Protein AF-X1TML0-F1 (afdb_monomer_lite)

Sequence (155 aa):
ETMAALRKLFKGMGLTDDDWVPLPDESGPAYTIKFFWQGKWVPISSSLQPTRAGNIRMCYRALSFVWEMELRGITGVVSQVISEMGLVPVGAETAYASEAALLGVDSSATVEQIKKAYRNKSFKYHPDKPTGDEDIFKAITAAYEKLLIAKGEKP

Structure (mmCIF, N/CA/C/O backbone):
data_AF-X1TML0-F1
#
_entry.id   AF-X1TML0-F1
#
loop_
_atom_site.group_PDB
_atom_site.id
_atom_site.type_symbol
_atom_site.label_atom_id
_atom_site.label_alt_id
_atom_site.label_comp_id
_atom_site.label_asym_id
_atom_site.label_entity_id
_atom_site.label_seq_id
_atom_site.pdbx_PDB_ins_code
_atom_site.Cartn_x
_atom_site.Cartn_y
_atom_site.Cartn_z
_atom_site.occupancy
_atom_site.B_iso_or_equiv
_atom_site.auth_seq_id
_atom_site.auth_comp_id
_atom_site.auth_asym_id
_atom_site.auth_atom_id
_atom_site.pdbx_PDB_model_num
ATOM 1 N N . GLU A 1 1 ? 10.513 8.449 -14.049 1.00 61.34 1 GLU A N 1
ATOM 2 C CA . GLU A 1 1 ? 9.937 7.420 -14.948 1.00 61.34 1 GLU A CA 1
ATOM 3 C C . GLU A 1 1 ? 9.325 6.233 -14.202 1.00 61.34 1 GLU A C 1
ATOM 5 O O . GLU A 1 1 ? 8.136 5.991 -14.361 1.00 61.34 1 GLU A O 1
ATOM 10 N N . THR A 1 2 ? 10.064 5.535 -13.331 1.00 79.38 2 THR A N 1
ATOM 11 C CA . THR A 1 2 ? 9.595 4.275 -12.713 1.00 79.38 2 THR A CA 1
ATOM 12 C C . THR A 1 2 ? 8.336 4.403 -11.840 1.00 79.38 2 THR A C 1
ATOM 14 O O . THR A 1 2 ? 7.454 3.559 -11.933 1.00 79.38 2 THR A O 1
ATOM 17 N N . MET A 1 3 ? 8.183 5.475 -11.051 1.00 85.38 3 MET A N 1
ATOM 18 C CA . MET A 1 3 ? 6.978 5.679 -10.218 1.00 85.38 3 MET A CA 1
ATOM 19 C C . MET A 1 3 ? 5.702 5.921 -11.038 1.00 85.38 3 MET A C 1
ATOM 21 O O . MET A 1 3 ? 4.617 5.506 -10.641 1.00 85.38 3 MET A O 1
ATOM 25 N N . ALA A 1 4 ? 5.821 6.579 -12.194 1.00 89.31 4 ALA A N 1
ATOM 26 C CA . ALA A 1 4 ? 4.690 6.772 -13.099 1.00 89.31 4 ALA A CA 1
ATOM 27 C C . ALA A 1 4 ? 4.284 5.445 -13.761 1.00 89.31 4 ALA A C 1
ATOM 29 O O . ALA A 1 4 ? 3.095 5.154 -13.874 1.00 89.31 4 ALA A O 1
ATOM 30 N N . ALA A 1 5 ? 5.268 4.618 -14.133 1.00 90.31 5 ALA A N 1
ATOM 31 C CA . ALA A 1 5 ? 5.026 3.269 -14.638 1.00 90.31 5 ALA A CA 1
ATOM 32 C C . ALA A 1 5 ? 4.348 2.380 -13.583 1.00 90.31 5 ALA A C 1
ATOM 34 O O . ALA A 1 5 ? 3.385 1.689 -13.899 1.00 90.31 5 ALA A O 1
ATOM 35 N N . LEU A 1 6 ? 4.780 2.471 -12.323 1.00 91.00 6 LEU A N 1
ATOM 36 C CA . LEU A 1 6 ? 4.179 1.753 -11.200 1.00 91.00 6 LEU A CA 1
ATOM 37 C C . LEU A 1 6 ? 2.711 2.149 -10.975 1.00 91.00 6 LEU A C 1
ATOM 39 O O . LEU A 1 6 ? 1.848 1.282 -10.891 1.00 91.00 6 LEU A O 1
ATOM 43 N N . ARG A 1 7 ? 2.399 3.453 -10.987 1.00 92.31 7 ARG A N 1
ATOM 44 C CA . ARG A 1 7 ? 1.004 3.933 -10.947 1.00 92.31 7 ARG A CA 1
ATOM 45 C C . ARG A 1 7 ? 0.169 3.389 -12.102 1.00 92.31 7 ARG A C 1
ATOM 47 O O . ARG A 1 7 ? -0.976 3.000 -11.898 1.00 92.31 7 ARG A O 1
ATOM 54 N N . LYS A 1 8 ? 0.718 3.379 -13.321 1.00 94.19 8 LYS A N 1
ATOM 55 C CA . LYS A 1 8 ? 0.017 2.850 -14.500 1.00 94.19 8 LYS A CA 1
ATOM 56 C C . LYS A 1 8 ? -0.253 1.348 -14.362 1.00 94.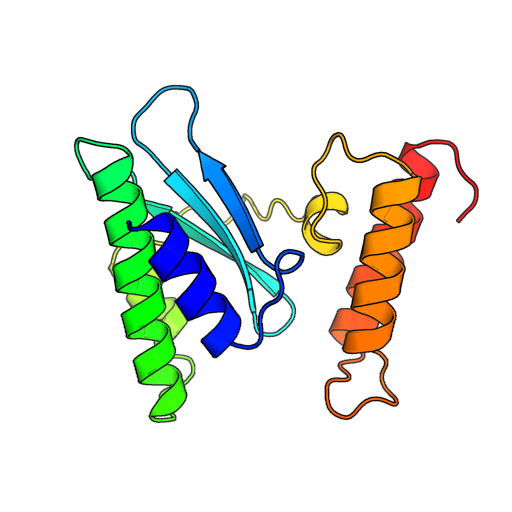19 8 LYS A C 1
ATOM 58 O O . LYS A 1 8 ? -1.353 0.915 -14.689 1.00 94.19 8 LYS A O 1
ATOM 63 N N . LEU A 1 9 ? 0.718 0.589 -13.854 1.00 93.00 9 LEU A N 1
ATOM 64 C CA . LEU A 1 9 ? 0.574 -0.838 -13.571 1.00 93.00 9 LEU A CA 1
ATOM 65 C C . LEU A 1 9 ? -0.539 -1.086 -12.548 1.00 93.00 9 LEU A C 1
ATOM 67 O O . LEU A 1 9 ? -1.462 -1.837 -12.837 1.00 93.00 9 LEU A O 1
ATOM 71 N N . PHE A 1 10 ? -0.514 -0.387 -11.413 1.00 93.56 10 PHE A N 1
ATOM 72 C CA . PHE A 1 10 ? -1.533 -0.530 -10.372 1.00 93.56 10 PHE A CA 1
ATOM 73 C C . PHE A 1 10 ? -2.939 -0.165 -10.845 1.00 93.56 10 PHE A C 1
ATOM 75 O O . PHE A 1 10 ? -3.881 -0.902 -10.562 1.00 93.56 10 PHE A O 1
ATOM 82 N N . LYS A 1 11 ? -3.089 0.880 -11.665 1.00 93.31 11 LYS A N 1
ATOM 83 C CA . LYS A 1 11 ? -4.372 1.158 -12.329 1.00 93.31 11 LYS A CA 1
ATOM 84 C C . LYS A 1 11 ? -4.829 -0.003 -13.216 1.00 93.31 11 LYS A C 1
ATOM 86 O O . LYS A 1 11 ? -6.006 -0.340 -13.203 1.00 93.31 11 LYS A O 1
ATOM 91 N N . GLY A 1 12 ? -3.909 -0.627 -13.956 1.00 90.62 12 GLY A N 1
ATOM 92 C CA . GLY A 1 12 ? -4.187 -1.827 -14.754 1.00 90.62 12 GLY A CA 1
ATOM 93 C C . GLY A 1 12 ? -4.605 -3.039 -13.914 1.00 90.62 12 GLY A C 1
ATOM 94 O O . GLY A 1 12 ? -5.389 -3.853 -14.385 1.00 90.62 12 GLY A O 1
ATOM 95 N N . MET A 1 13 ? -4.141 -3.112 -12.666 1.00 89.50 13 MET A N 1
ATOM 96 C CA . MET A 1 13 ? -4.528 -4.119 -11.670 1.00 89.50 13 MET A CA 1
ATOM 97 C C . MET A 1 13 ? -5.846 -3.785 -10.941 1.00 89.50 13 MET A C 1
ATOM 99 O O . MET A 1 13 ? -6.246 -4.515 -10.039 1.00 89.50 13 MET A O 1
ATOM 103 N N . GLY A 1 14 ? -6.517 -2.675 -11.274 1.00 89.50 14 GLY A N 1
ATOM 104 C CA . GLY A 1 14 ? -7.737 -2.231 -10.583 1.00 89.50 14 GLY A CA 1
ATOM 105 C C . GLY A 1 14 ? -7.494 -1.585 -9.210 1.00 89.50 14 GLY A C 1
ATOM 106 O O . GLY A 1 14 ? -8.423 -1.458 -8.404 1.00 89.50 14 GLY A O 1
ATOM 107 N N . LEU A 1 15 ? -6.256 -1.174 -8.929 1.00 89.44 15 LEU A N 1
ATOM 108 C CA . LEU A 1 15 ? -5.886 -0.473 -7.704 1.00 89.44 15 LEU A CA 1
ATOM 109 C C . LEU A 1 15 ? -6.007 1.043 -7.882 1.00 89.44 15 LEU A C 1
ATOM 111 O O . LEU A 1 15 ? -5.665 1.610 -8.925 1.00 89.44 15 LEU A O 1
ATOM 115 N N . THR A 1 16 ? -6.496 1.698 -6.836 1.00 88.75 16 THR A N 1
ATOM 116 C CA . THR A 1 16 ? -6.568 3.158 -6.719 1.00 88.75 16 THR A CA 1
ATOM 117 C C . THR A 1 16 ? -5.357 3.704 -5.962 1.00 88.75 16 THR A C 1
ATOM 119 O O . THR A 1 16 ? -4.551 2.938 -5.439 1.00 88.75 16 THR A O 1
ATOM 122 N N . ASP A 1 17 ? -5.213 5.030 -5.879 1.00 82.81 17 ASP A N 1
ATOM 123 C CA . ASP A 1 17 ? -4.118 5.648 -5.115 1.00 82.81 17 ASP A CA 1
ATOM 124 C C . ASP A 1 17 ? -4.190 5.348 -3.600 1.00 82.81 17 ASP A C 1
ATOM 126 O O . ASP A 1 17 ? -3.172 5.452 -2.927 1.00 82.81 17 ASP A O 1
ATOM 130 N N . ASP A 1 18 ? -5.347 4.904 -3.086 1.00 81.94 18 ASP A N 1
ATOM 131 C CA . ASP A 1 18 ? -5.541 4.473 -1.688 1.00 81.94 18 ASP A CA 1
ATOM 132 C C . ASP A 1 18 ? -5.211 2.972 -1.472 1.00 81.94 18 ASP A C 1
ATOM 134 O O . ASP A 1 18 ? -5.194 2.471 -0.344 1.00 81.94 18 ASP A O 1
ATOM 138 N N . ASP A 1 19 ? -4.974 2.222 -2.554 1.00 85.19 19 ASP A N 1
ATOM 139 C CA . ASP A 1 19 ? -4.728 0.774 -2.528 1.00 85.19 19 ASP A CA 1
ATOM 140 C C . ASP A 1 19 ? -3.226 0.427 -2.584 1.00 85.19 19 ASP A C 1
ATOM 142 O O . ASP A 1 19 ? -2.869 -0.743 -2.719 1.00 85.19 19 ASP A O 1
ATOM 146 N N . TRP A 1 20 ? -2.320 1.408 -2.492 1.00 89.19 20 TRP A N 1
ATOM 147 C CA . TRP A 1 20 ? -0.878 1.162 -2.411 1.00 89.19 20 TRP A CA 1
ATOM 148 C C . TRP A 1 20 ? -0.116 2.306 -1.732 1.00 89.19 20 TRP A C 1
ATOM 150 O O . TRP A 1 20 ? -0.503 3.467 -1.808 1.00 89.19 20 TRP A O 1
ATOM 160 N N . VAL A 1 21 ? 0.998 1.979 -1.076 1.00 85.44 21 VAL A N 1
ATOM 161 C CA . VAL A 1 21 ? 1.820 2.924 -0.315 1.00 85.44 21 VAL A CA 1
ATOM 162 C C . VAL A 1 21 ? 3.307 2.678 -0.603 1.00 85.44 21 VAL A C 1
ATOM 164 O O . VAL A 1 21 ? 3.798 1.563 -0.384 1.00 85.44 21 VAL A O 1
ATOM 167 N N . PRO A 1 22 ? 4.054 3.690 -1.083 1.00 86.56 22 PRO A N 1
ATOM 168 C CA . PRO A 1 22 ? 5.508 3.631 -1.153 1.00 86.56 22 PRO A CA 1
ATOM 169 C C . PRO A 1 22 ? 6.136 3.813 0.235 1.00 86.56 22 PRO A C 1
ATOM 171 O O . PRO A 1 22 ? 5.820 4.764 0.942 1.00 86.56 22 PRO A O 1
ATOM 174 N N . LEU A 1 23 ? 7.075 2.940 0.592 1.00 85.00 23 LEU A N 1
ATOM 175 C CA . LEU A 1 23 ? 7.795 2.928 1.866 1.00 85.00 23 LEU A CA 1
ATOM 176 C C . LEU A 1 23 ? 9.315 2.905 1.595 1.00 85.00 23 LEU A C 1
ATOM 178 O O . LEU A 1 23 ? 9.921 1.827 1.554 1.00 85.00 23 LEU A O 1
ATOM 182 N N . PRO A 1 24 ? 9.939 4.066 1.315 1.00 85.00 24 PRO A N 1
ATOM 183 C CA . PRO A 1 24 ? 11.389 4.155 1.162 1.00 85.00 24 PRO A CA 1
ATOM 184 C C . PRO A 1 24 ? 12.101 3.880 2.489 1.00 85.00 24 PRO A C 1
ATOM 186 O O . PRO A 1 24 ? 11.660 4.353 3.531 1.00 85.00 24 PRO A O 1
ATOM 189 N N . ASP A 1 25 ? 13.236 3.182 2.438 1.00 82.19 25 ASP A N 1
ATOM 190 C CA . ASP A 1 25 ? 14.154 3.120 3.577 1.00 82.19 25 ASP A CA 1
ATOM 191 C C . ASP A 1 25 ? 14.897 4.461 3.711 1.00 82.19 25 ASP A C 1
ATOM 193 O O . ASP A 1 25 ? 15.433 4.995 2.728 1.00 82.19 25 ASP A O 1
ATOM 197 N N . GLU A 1 26 ? 14.906 5.021 4.920 1.00 83.38 26 GLU A N 1
ATOM 198 C CA . GLU A 1 26 ? 15.593 6.275 5.239 1.00 83.38 26 GLU A CA 1
ATOM 199 C C . GLU A 1 26 ? 17.115 6.102 5.318 1.00 83.38 26 GLU A C 1
ATOM 201 O O . GLU A 1 26 ? 17.856 7.024 4.981 1.00 83.38 26 GLU A O 1
ATOM 206 N N . SER A 1 27 ? 17.586 4.910 5.691 1.00 82.50 27 SER A N 1
ATOM 207 C CA . SER A 1 27 ? 19.000 4.608 5.935 1.00 82.50 27 SER A CA 1
ATOM 208 C C . SER A 1 27 ? 19.755 4.173 4.678 1.00 82.50 27 SER A C 1
ATOM 210 O O . SER A 1 27 ? 20.974 4.007 4.714 1.00 82.50 27 SER A O 1
ATOM 212 N N . GLY A 1 28 ? 19.064 3.964 3.553 1.00 84.56 28 GLY A N 1
ATOM 213 C CA . GLY A 1 28 ? 19.706 3.392 2.376 1.00 84.56 28 GLY A CA 1
ATOM 214 C C . GLY A 1 28 ? 18.887 3.392 1.086 1.00 84.56 28 GLY A C 1
ATOM 215 O O . GLY A 1 28 ? 17.849 4.052 0.960 1.00 84.56 28 GLY A O 1
ATOM 216 N N . PRO A 1 29 ? 19.374 2.661 0.065 1.00 87.88 29 PRO A N 1
ATOM 217 C CA . PRO A 1 29 ? 18.710 2.576 -1.228 1.00 87.88 29 PRO A CA 1
ATOM 218 C C . PRO A 1 29 ? 17.517 1.615 -1.217 1.00 87.88 29 PRO A C 1
ATOM 220 O O . PRO A 1 29 ? 16.829 1.528 -2.235 1.00 87.88 29 PRO A O 1
ATOM 223 N N . ALA A 1 30 ? 17.283 0.873 -0.132 1.00 85.56 30 ALA A N 1
ATOM 224 C CA . ALA A 1 30 ? 16.197 -0.089 -0.056 1.00 85.56 30 ALA A CA 1
ATOM 225 C C . ALA A 1 30 ? 14.832 0.588 -0.236 1.00 85.56 30 ALA A C 1
ATOM 227 O O . ALA A 1 30 ? 14.623 1.767 0.074 1.00 85.56 30 ALA A O 1
ATOM 228 N N . TYR A 1 31 ? 13.903 -0.158 -0.820 1.00 86.31 31 TYR A N 1
ATOM 229 C CA . TYR A 1 31 ? 12.589 0.362 -1.144 1.00 86.31 31 TYR A CA 1
ATOM 230 C C . TYR A 1 31 ? 11.540 -0.725 -1.006 1.00 86.31 31 TYR A C 1
ATOM 232 O O . TYR A 1 31 ? 11.700 -1.816 -1.552 1.00 86.31 31 TYR A O 1
ATOM 240 N N . THR A 1 32 ? 10.460 -0.399 -0.306 1.00 85.31 32 THR A N 1
ATOM 241 C CA . THR A 1 32 ? 9.297 -1.265 -0.146 1.00 85.31 32 THR A CA 1
ATOM 242 C C . THR A 1 32 ? 8.072 -0.586 -0.736 1.00 85.31 32 THR A C 1
ATOM 244 O O . THR A 1 32 ? 7.920 0.631 -0.679 1.00 85.31 32 THR A O 1
ATOM 247 N N . ILE A 1 33 ? 7.183 -1.376 -1.318 1.00 87.81 33 ILE A N 1
ATOM 248 C CA . ILE A 1 33 ? 5.870 -0.945 -1.780 1.00 87.81 33 ILE A CA 1
ATOM 249 C C . ILE A 1 33 ? 4.869 -1.891 -1.148 1.00 87.81 33 ILE A C 1
ATOM 251 O O . ILE A 1 33 ? 4.982 -3.101 -1.310 1.00 87.81 33 ILE A O 1
ATOM 255 N N . LYS A 1 34 ? 3.893 -1.354 -0.426 1.00 84.56 34 LYS A N 1
ATOM 256 C CA . LYS A 1 34 ? 2.731 -2.131 -0.001 1.00 84.56 34 LYS A CA 1
ATOM 257 C C . LYS A 1 34 ? 1.603 -1.881 -0.980 1.00 84.56 34 LYS A C 1
ATOM 259 O O . LYS A 1 34 ? 1.393 -0.741 -1.373 1.00 84.56 34 LYS A O 1
ATOM 264 N N . PHE A 1 35 ? 0.878 -2.916 -1.364 1.00 86.38 35 PHE A N 1
ATOM 265 C CA . PHE A 1 35 ? -0.304 -2.793 -2.211 1.00 86.38 35 PHE A CA 1
ATOM 266 C C . PHE A 1 35 ? -1.378 -3.773 -1.751 1.00 86.38 35 PHE A C 1
ATOM 268 O O . PHE A 1 35 ? -1.071 -4.820 -1.180 1.00 86.38 35 PHE A O 1
ATOM 275 N N . PHE A 1 36 ? -2.639 -3.407 -1.936 1.00 79.56 36 PHE A N 1
ATOM 276 C CA . PHE A 1 36 ? -3.773 -4.225 -1.546 1.00 79.56 36 PHE A CA 1
ATOM 277 C C . PHE A 1 36 ? -4.122 -5.186 -2.676 1.00 79.56 36 PHE A C 1
ATOM 279 O O . PHE A 1 36 ? -4.452 -4.759 -3.778 1.00 79.56 36 PHE A O 1
ATOM 286 N N . TRP A 1 37 ? -4.042 -6.486 -2.421 1.00 78.25 37 TRP A N 1
ATOM 287 C CA . TRP A 1 37 ? -4.276 -7.511 -3.429 1.00 78.25 37 TRP A CA 1
ATOM 288 C C . TRP A 1 37 ? -4.886 -8.754 -2.787 1.00 78.25 37 TRP A C 1
ATOM 290 O O . TRP A 1 37 ? -4.454 -9.170 -1.713 1.00 78.25 37 TRP A O 1
ATOM 300 N N . GLN A 1 38 ? -5.925 -9.313 -3.418 1.00 73.31 38 GLN A N 1
ATOM 301 C CA . GLN A 1 38 ? -6.662 -10.487 -2.919 1.00 73.31 38 GLN A CA 1
ATOM 302 C C . GLN A 1 38 ? -7.053 -10.360 -1.432 1.00 73.31 38 GLN A C 1
ATOM 304 O O . GLN A 1 38 ? -6.853 -11.262 -0.621 1.00 73.31 38 GLN A O 1
ATOM 309 N N . GLY A 1 39 ? -7.538 -9.176 -1.058 1.00 68.69 39 GLY A N 1
ATOM 310 C CA . GLY A 1 39 ? -8.005 -8.888 0.294 1.00 68.69 39 GLY A CA 1
ATOM 311 C C . GLY A 1 39 ? -6.944 -8.664 1.359 1.00 68.69 39 GLY A C 1
ATOM 312 O O . GLY A 1 39 ? -7.282 -8.477 2.527 1.00 68.69 39 GLY A O 1
ATOM 313 N N . LYS A 1 40 ? -5.662 -8.647 0.988 1.00 74.12 40 LYS A N 1
ATOM 314 C CA . LYS A 1 40 ? -4.554 -8.494 1.933 1.00 74.12 40 LYS A CA 1
ATOM 315 C C . LYS A 1 40 ? -3.583 -7.421 1.468 1.00 74.12 40 LYS A C 1
ATOM 317 O O . LYS A 1 40 ? -3.423 -7.159 0.280 1.00 74.12 40 LYS A O 1
ATOM 322 N N . TRP A 1 41 ? -2.902 -6.802 2.426 1.00 75.75 41 TRP A N 1
ATOM 323 C CA . TRP A 1 41 ? -1.775 -5.927 2.128 1.00 75.75 41 TRP A CA 1
ATOM 324 C C . TRP A 1 41 ? -0.525 -6.755 1.888 1.00 75.75 41 TRP A C 1
ATOM 326 O O . TRP A 1 41 ? -0.031 -7.422 2.795 1.00 75.75 41 TRP A O 1
ATOM 336 N N . VAL A 1 42 ? -0.017 -6.685 0.665 1.00 78.62 42 VAL A N 1
ATOM 337 C CA . VAL A 1 42 ? 1.157 -7.424 0.220 1.00 78.62 42 VAL A CA 1
ATOM 338 C C . VAL A 1 42 ? 2.332 -6.452 0.115 1.00 78.62 42 VAL A C 1
ATOM 340 O O . VAL A 1 42 ? 2.240 -5.454 -0.607 1.00 78.62 42 VAL A O 1
ATOM 343 N N . PRO A 1 43 ? 3.433 -6.683 0.849 1.00 81.69 43 PRO A N 1
ATOM 344 C CA . PRO A 1 43 ? 4.668 -5.949 0.640 1.00 81.69 43 PRO A CA 1
ATOM 345 C C . PRO A 1 43 ? 5.452 -6.541 -0.538 1.00 81.69 43 PRO A C 1
ATOM 347 O O . PRO A 1 43 ? 5.542 -7.756 -0.695 1.00 81.69 43 PRO A O 1
ATOM 350 N N . ILE A 1 44 ? 6.082 -5.672 -1.324 1.00 82.69 44 ILE A N 1
ATOM 351 C CA . ILE A 1 44 ? 7.162 -6.026 -2.240 1.00 82.69 44 ILE A CA 1
ATOM 352 C C . ILE A 1 44 ? 8.357 -5.110 -1.992 1.00 82.69 44 ILE A C 1
ATOM 354 O O . ILE A 1 44 ? 8.233 -3.883 -2.003 1.00 82.69 44 ILE A O 1
ATOM 358 N N . SER A 1 45 ? 9.521 -5.702 -1.767 1.00 85.06 45 SER A N 1
ATOM 359 C CA . SER A 1 45 ? 10.720 -5.006 -1.314 1.00 85.06 45 SER A CA 1
ATOM 360 C C . SER A 1 45 ? 11.914 -5.350 -2.192 1.00 85.06 45 SER A C 1
ATOM 362 O O . SER A 1 45 ? 12.058 -6.473 -2.653 1.00 85.06 45 SER A O 1
ATOM 364 N N . SER A 1 46 ? 12.805 -4.385 -2.398 1.00 84.06 46 SER A N 1
ATOM 365 C CA . SER A 1 46 ? 14.113 -4.615 -3.011 1.00 84.06 46 SER A CA 1
ATOM 366 C C . SER A 1 46 ? 15.168 -3.806 -2.269 1.00 84.06 46 SER A C 1
ATOM 368 O O . SER A 1 46 ? 14.988 -2.610 -2.029 1.00 84.06 46 SER A O 1
ATOM 370 N N . SER A 1 47 ? 16.284 -4.450 -1.934 1.00 84.75 47 SER A N 1
ATOM 371 C CA . SER A 1 47 ? 17.437 -3.832 -1.258 1.00 84.75 47 SER A CA 1
ATOM 372 C C . SER A 1 47 ? 18.770 -4.084 -1.967 1.00 84.75 47 SER A C 1
ATOM 374 O O . SER A 1 47 ? 19.739 -3.381 -1.702 1.00 84.75 47 SER A O 1
ATOM 376 N N . LEU A 1 48 ? 18.821 -5.048 -2.893 1.00 79.69 48 LEU A N 1
ATOM 377 C CA . LEU A 1 48 ? 20.063 -5.519 -3.514 1.00 79.69 48 LEU A CA 1
ATOM 378 C C . LEU A 1 48 ? 20.630 -4.572 -4.579 1.00 79.69 48 LEU A C 1
ATOM 380 O O . LEU A 1 48 ? 21.768 -4.745 -5.010 1.00 79.69 48 LEU A O 1
ATOM 384 N N . GLN A 1 49 ? 19.854 -3.593 -5.051 1.00 81.50 49 GLN A N 1
ATOM 385 C CA . GLN A 1 49 ? 20.342 -2.655 -6.058 1.00 81.50 49 GLN A CA 1
ATOM 386 C C . GLN A 1 49 ? 21.129 -1.507 -5.408 1.00 81.50 49 GLN A C 1
ATOM 388 O O . GLN A 1 49 ? 20.689 -0.982 -4.382 1.00 81.50 49 GLN A O 1
ATOM 393 N N . PRO A 1 50 ? 22.218 -1.021 -6.041 1.00 80.88 50 PRO A N 1
ATOM 394 C CA . PRO A 1 50 ? 23.038 0.062 -5.489 1.00 80.88 50 PRO A CA 1
ATOM 395 C C . PRO A 1 50 ? 22.298 1.392 -5.302 1.00 80.88 50 PRO A C 1
ATOM 397 O O . PRO A 1 50 ? 22.727 2.245 -4.533 1.00 80.88 50 PRO A O 1
ATOM 400 N N . THR A 1 51 ? 21.201 1.606 -6.035 1.00 87.19 51 THR A N 1
ATOM 401 C CA . THR A 1 51 ? 20.451 2.866 -6.017 1.00 87.19 51 THR A CA 1
ATOM 402 C C . THR A 1 51 ? 18.985 2.632 -5.689 1.00 87.19 5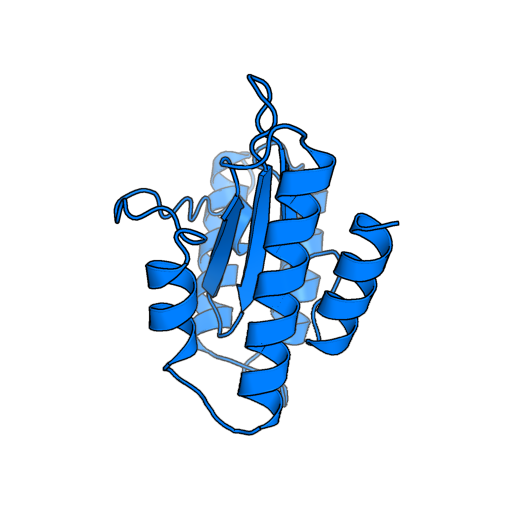1 THR A C 1
ATOM 404 O O . THR A 1 51 ? 18.394 1.626 -6.089 1.00 87.19 51 THR A O 1
ATOM 407 N N . ARG A 1 52 ? 18.355 3.625 -5.046 1.00 86.69 52 ARG A N 1
ATOM 408 C CA . ARG A 1 52 ? 16.910 3.614 -4.776 1.00 86.69 52 ARG A CA 1
ATOM 409 C C . ARG A 1 52 ? 16.087 3.463 -6.050 1.00 86.69 52 ARG A C 1
ATOM 411 O O . ARG A 1 52 ? 15.156 2.670 -6.099 1.00 86.69 52 ARG A O 1
ATOM 418 N N . ALA A 1 53 ? 16.468 4.167 -7.115 1.00 86.19 53 ALA A N 1
ATOM 419 C CA . ALA A 1 53 ? 15.823 4.028 -8.418 1.00 86.19 53 ALA A CA 1
ATOM 420 C C . ALA A 1 53 ? 15.947 2.602 -8.989 1.00 86.19 53 ALA A C 1
ATOM 422 O O . ALA A 1 53 ? 15.005 2.114 -9.616 1.00 86.19 53 ALA A O 1
ATOM 423 N N . GLY A 1 54 ? 17.080 1.931 -8.755 1.00 82.62 54 GLY A N 1
ATOM 424 C CA . GLY A 1 54 ? 17.279 0.520 -9.082 1.00 82.62 54 GLY A CA 1
ATOM 425 C C . GLY A 1 54 ? 16.331 -0.388 -8.302 1.00 82.62 54 GLY A C 1
ATOM 426 O O . GLY A 1 54 ? 15.640 -1.203 -8.909 1.00 82.62 54 GLY A O 1
ATOM 427 N N . ASN A 1 55 ? 16.221 -0.195 -6.986 1.00 86.12 55 ASN A N 1
ATOM 428 C CA . ASN A 1 55 ? 15.315 -0.982 -6.145 1.00 86.12 55 ASN A CA 1
ATOM 429 C C . ASN A 1 55 ? 13.838 -0.769 -6.528 1.00 86.12 55 ASN A C 1
ATOM 431 O O . ASN A 1 55 ? 13.116 -1.745 -6.715 1.00 86.12 55 ASN A O 1
ATOM 435 N N . ILE A 1 56 ? 13.408 0.471 -6.799 1.00 89.38 56 ILE A N 1
ATOM 436 C CA . ILE A 1 56 ? 12.054 0.756 -7.321 1.00 89.38 56 ILE A CA 1
ATOM 437 C C . ILE A 1 56 ? 11.815 0.027 -8.655 1.00 89.38 56 ILE A C 1
ATOM 439 O O . ILE A 1 56 ? 10.732 -0.509 -8.897 1.00 89.38 56 ILE A O 1
ATOM 443 N N . ARG A 1 57 ? 12.821 -0.011 -9.541 1.00 87.94 57 ARG A N 1
ATOM 444 C CA . ARG A 1 57 ? 12.728 -0.704 -10.837 1.00 87.94 57 ARG A CA 1
ATOM 445 C C . ARG A 1 57 ? 12.585 -2.214 -10.667 1.00 87.94 57 ARG A C 1
ATOM 447 O O . ARG A 1 57 ? 11.861 -2.822 -11.451 1.00 87.94 57 ARG A O 1
ATOM 454 N N . MET A 1 58 ? 13.230 -2.800 -9.662 1.00 87.06 58 MET A N 1
ATOM 455 C CA . MET A 1 58 ? 13.073 -4.219 -9.347 1.00 87.06 58 MET A CA 1
ATOM 456 C C . MET A 1 58 ? 11.673 -4.540 -8.831 1.00 87.06 58 MET A C 1
ATOM 458 O O . MET A 1 58 ? 11.048 -5.448 -9.374 1.00 87.06 58 MET A O 1
ATOM 462 N N . CYS A 1 59 ? 11.127 -3.738 -7.909 1.00 87.38 59 CYS A N 1
ATOM 463 C CA . CYS A 1 59 ? 9.735 -3.892 -7.475 1.00 87.38 59 CYS A CA 1
ATOM 464 C C . CYS A 1 59 ? 8.758 -3.792 -8.663 1.00 87.38 59 CYS A C 1
ATOM 466 O O . CYS A 1 59 ? 7.879 -4.633 -8.819 1.00 87.38 59 CYS A O 1
ATOM 468 N N . TYR A 1 60 ? 8.942 -2.805 -9.550 1.00 89.81 60 TYR A N 1
ATOM 469 C CA . TYR A 1 60 ? 8.111 -2.654 -10.751 1.00 89.81 60 TYR A CA 1
ATOM 470 C C . TYR A 1 60 ? 8.182 -3.872 -11.684 1.00 89.81 60 TYR A C 1
ATOM 472 O O . TYR A 1 60 ? 7.146 -4.353 -12.141 1.00 89.81 60 TYR A O 1
ATOM 480 N N . ARG A 1 61 ? 9.391 -4.365 -11.989 1.00 87.50 61 ARG A N 1
ATOM 481 C CA . ARG A 1 61 ? 9.586 -5.509 -12.898 1.00 87.50 61 ARG A CA 1
ATOM 482 C C . ARG A 1 61 ? 8.915 -6.763 -12.364 1.00 87.50 61 ARG A C 1
ATOM 484 O O . ARG A 1 61 ? 8.238 -7.455 -13.113 1.00 87.50 61 ARG A O 1
ATOM 491 N N . ALA A 1 62 ? 9.073 -7.007 -11.073 1.00 84.75 62 ALA A N 1
ATOM 492 C CA . ALA A 1 62 ? 8.461 -8.135 -10.406 1.00 84.75 62 ALA A CA 1
ATOM 493 C C . ALA A 1 62 ? 6.936 -8.061 -10.402 1.00 84.75 62 ALA A C 1
ATOM 495 O O . ALA A 1 62 ? 6.290 -9.006 -10.833 1.00 84.75 62 ALA A O 1
ATOM 496 N N . LEU A 1 63 ? 6.361 -6.918 -10.011 1.00 86.38 63 LEU A N 1
ATOM 497 C CA . LEU A 1 63 ? 4.911 -6.716 -10.079 1.00 86.38 63 LEU A CA 1
ATOM 498 C C . LEU A 1 63 ? 4.379 -6.874 -11.505 1.00 86.38 63 LEU A C 1
ATOM 500 O O . LEU A 1 63 ? 3.323 -7.464 -11.699 1.00 86.38 63 LEU A O 1
ATOM 504 N N . SER A 1 64 ? 5.110 -6.372 -12.505 1.00 87.50 64 SER A N 1
ATOM 505 C CA . SER A 1 64 ? 4.710 -6.492 -13.912 1.00 87.50 64 SER A CA 1
ATOM 506 C C . SER A 1 64 ? 4.673 -7.952 -14.355 1.00 87.50 64 SER A C 1
ATOM 508 O O . SER A 1 64 ? 3.700 -8.376 -14.968 1.00 87.50 64 SER A O 1
ATOM 510 N N . PHE A 1 65 ? 5.709 -8.720 -14.008 1.00 84.69 65 PHE A N 1
ATOM 511 C CA . PHE A 1 65 ? 5.797 -10.147 -14.311 1.00 84.69 65 PHE A CA 1
ATOM 512 C C . PHE A 1 65 ? 4.671 -10.938 -13.637 1.00 84.69 65 PHE A C 1
ATOM 514 O O . PHE A 1 65 ? 3.978 -11.721 -14.277 1.00 84.69 65 PHE A O 1
ATOM 521 N N . VAL A 1 66 ? 4.445 -10.674 -12.352 1.00 79.31 66 VAL A N 1
ATOM 522 C CA . VAL A 1 66 ? 3.378 -11.287 -11.557 1.00 79.31 66 VAL A CA 1
ATOM 523 C C . VAL A 1 66 ? 2.006 -11.009 -12.156 1.00 79.31 66 VAL A C 1
ATOM 525 O O . VAL A 1 66 ? 1.208 -11.924 -12.339 1.00 79.31 66 VAL A O 1
ATOM 528 N N . TRP A 1 67 ? 1.742 -9.749 -12.497 1.00 84.88 67 TRP A N 1
ATOM 529 C CA . TRP A 1 67 ? 0.475 -9.356 -13.093 1.00 84.88 67 TRP A CA 1
ATOM 530 C C . TRP A 1 67 ? 0.264 -9.999 -14.466 1.00 84.88 67 TRP A C 1
ATOM 532 O O . TRP A 1 67 ? -0.832 -10.457 -14.777 1.00 84.88 67 TRP A O 1
ATOM 542 N N . GLU A 1 68 ? 1.318 -10.099 -15.274 1.00 85.81 68 GLU A N 1
ATOM 543 C CA . GLU A 1 68 ? 1.264 -10.791 -16.560 1.00 85.81 68 GLU A CA 1
ATOM 544 C C . GLU A 1 68 ? 0.936 -12.285 -16.407 1.00 85.81 68 GLU A C 1
ATOM 546 O O . GLU A 1 68 ? 0.180 -12.828 -17.214 1.00 85.81 68 GLU A O 1
ATOM 551 N N . MET A 1 69 ? 1.460 -12.953 -15.375 1.00 81.12 69 MET A N 1
ATOM 552 C CA . MET A 1 69 ? 1.118 -14.348 -15.074 1.00 81.12 69 MET A CA 1
ATOM 553 C C . MET A 1 69 ? -0.341 -14.513 -14.637 1.00 81.12 69 MET A C 1
ATOM 555 O O . MET A 1 69 ? -1.018 -15.419 -15.125 1.00 81.12 69 MET A O 1
ATOM 559 N N . GLU A 1 70 ? -0.839 -13.620 -13.780 1.00 80.88 70 GLU A N 1
ATOM 560 C CA . GLU A 1 70 ? -2.238 -13.615 -13.334 1.00 80.88 70 GLU A CA 1
ATOM 561 C C . GLU A 1 70 ? -3.192 -13.459 -14.532 1.00 80.88 70 GLU A C 1
ATOM 563 O O . GLU A 1 70 ? -4.142 -14.226 -14.679 1.00 80.88 70 GLU A O 1
ATOM 568 N N . LEU A 1 71 ? -2.886 -12.540 -15.458 1.00 82.50 71 LEU A N 1
ATOM 569 C CA . LEU A 1 71 ? -3.654 -12.349 -16.697 1.00 82.50 71 LEU A CA 1
ATOM 570 C C . LEU A 1 71 ? -3.663 -13.589 -17.607 1.00 82.50 71 LEU A C 1
ATOM 572 O O . LEU A 1 71 ? -4.581 -13.757 -18.408 1.00 82.50 71 LEU A O 1
ATOM 576 N N . ARG A 1 72 ? -2.659 -14.465 -17.489 1.00 85.12 72 ARG A N 1
ATOM 577 C CA . ARG A 1 72 ? -2.574 -15.752 -18.202 1.00 85.12 72 ARG A CA 1
ATOM 578 C C . ARG A 1 72 ? -3.268 -16.897 -17.450 1.00 85.12 72 ARG A C 1
ATOM 580 O O . ARG A 1 72 ? -3.203 -18.036 -17.905 1.00 85.12 72 ARG A O 1
ATOM 587 N N . GLY A 1 73 ? -3.911 -16.615 -16.315 1.00 78.50 73 GLY A N 1
ATOM 588 C CA . GLY A 1 73 ? -4.594 -17.602 -15.478 1.00 78.50 73 GLY A CA 1
ATOM 589 C C . GLY A 1 73 ? -3.660 -18.440 -14.600 1.00 78.50 73 GLY A C 1
ATOM 590 O O . GLY A 1 73 ? -4.096 -19.447 -14.047 1.00 78.50 73 GLY A O 1
ATOM 591 N N . ILE A 1 74 ? -2.385 -18.054 -14.464 1.00 73.69 74 ILE A N 1
ATOM 592 C CA . ILE A 1 74 ? -1.413 -18.754 -13.615 1.00 73.69 74 ILE A CA 1
ATOM 593 C C . ILE A 1 74 ? -1.454 -18.129 -12.217 1.00 73.69 74 ILE A C 1
ATOM 595 O O . ILE A 1 74 ? -0.671 -17.235 -11.897 1.00 73.69 74 ILE A O 1
ATOM 599 N N . THR A 1 75 ? -2.387 -18.599 -11.391 1.00 63.75 75 THR A N 1
ATOM 600 C CA . THR A 1 75 ? -2.589 -18.122 -10.015 1.00 63.75 75 THR A CA 1
ATOM 601 C C . THR A 1 75 ? -1.816 -18.988 -9.005 1.00 63.75 75 THR A C 1
ATOM 603 O O . THR A 1 75 ? -1.413 -20.114 -9.295 1.00 63.75 75 THR A O 1
ATOM 606 N N . GLY A 1 76 ? -1.533 -18.465 -7.807 1.00 55.84 76 GLY A N 1
ATOM 607 C CA . GLY A 1 76 ? -0.931 -19.227 -6.693 1.00 55.84 76 GLY A CA 1
ATOM 608 C C . GLY A 1 76 ? 0.588 -19.475 -6.766 1.00 55.84 76 GLY A C 1
ATOM 609 O O . GLY A 1 76 ? 1.251 -19.459 -5.733 1.00 55.84 76 GLY A O 1
ATOM 610 N N . VAL A 1 77 ? 1.173 -19.589 -7.963 1.00 49.94 77 VAL A N 1
ATOM 611 C CA . VAL A 1 77 ? 2.640 -19.699 -8.171 1.00 49.94 77 VAL A CA 1
ATOM 612 C C . VAL A 1 77 ? 3.355 -18.370 -7.882 1.00 49.94 77 VAL A C 1
ATOM 614 O O . VAL A 1 77 ? 4.541 -18.326 -7.557 1.00 49.94 77 VAL A O 1
ATOM 617 N N . VAL A 1 78 ? 2.600 -17.272 -7.939 1.00 54.38 78 VAL A N 1
ATOM 618 C CA . VAL A 1 78 ? 3.062 -15.903 -7.704 1.00 54.38 78 VAL A CA 1
ATOM 619 C C . VAL A 1 78 ? 3.742 -15.748 -6.346 1.00 54.38 78 VAL A C 1
ATOM 621 O O . VAL A 1 78 ? 4.837 -15.196 -6.272 1.00 54.38 78 VAL A O 1
ATOM 624 N N . SER A 1 79 ? 3.127 -16.254 -5.272 1.00 52.53 79 SER A N 1
ATOM 625 C CA . SER A 1 79 ? 3.701 -16.130 -3.926 1.00 52.53 79 SER A CA 1
ATOM 626 C C . SER A 1 79 ? 5.067 -16.807 -3.839 1.00 52.53 79 SER A C 1
ATOM 628 O O . SER A 1 79 ? 5.962 -16.312 -3.158 1.00 52.53 79 SER A O 1
ATOM 630 N N . GLN A 1 80 ? 5.225 -17.928 -4.540 1.00 50.62 80 GLN A N 1
ATOM 631 C CA . GLN A 1 80 ? 6.440 -18.725 -4.523 1.00 50.62 80 GLN A CA 1
ATOM 632 C C . GLN A 1 80 ? 7.546 -18.064 -5.353 1.00 50.62 80 GLN A C 1
ATOM 634 O O . GLN A 1 80 ? 8.651 -17.891 -4.853 1.00 50.62 80 GLN A O 1
ATOM 639 N N . VAL A 1 81 ? 7.232 -17.563 -6.552 1.00 55.28 81 VAL A N 1
ATOM 640 C CA . VAL A 1 81 ? 8.212 -16.882 -7.415 1.00 55.28 81 VAL A CA 1
ATOM 641 C C . VAL A 1 81 ? 8.662 -15.536 -6.839 1.00 55.28 81 VAL A C 1
ATOM 643 O O . VAL A 1 81 ? 9.853 -15.233 -6.868 1.00 55.28 81 VAL A O 1
ATOM 646 N N . ILE A 1 82 ? 7.759 -14.727 -6.266 1.00 58.81 82 ILE A N 1
ATOM 647 C CA . ILE A 1 82 ? 8.156 -13.464 -5.609 1.00 58.81 82 ILE A CA 1
ATOM 648 C C . ILE A 1 82 ? 9.030 -13.758 -4.377 1.00 58.81 82 ILE A C 1
ATOM 650 O O . ILE A 1 82 ? 10.001 -13.039 -4.124 1.00 58.81 82 ILE A O 1
ATOM 654 N N . SER A 1 83 ? 8.719 -14.826 -3.633 1.00 56.56 83 SER A N 1
ATOM 655 C CA . SER A 1 83 ? 9.527 -15.272 -2.493 1.00 56.56 83 SER A CA 1
ATOM 656 C C . SER A 1 83 ? 10.916 -15.754 -2.929 1.00 56.56 83 SER A C 1
ATOM 658 O O . SER A 1 83 ? 11.914 -15.333 -2.352 1.00 56.56 83 SER A O 1
ATOM 660 N N . GLU A 1 84 ? 11.007 -16.594 -3.963 1.00 55.16 84 GLU A N 1
ATOM 661 C CA . GLU A 1 84 ? 12.275 -17.132 -4.483 1.00 55.16 84 GLU A CA 1
ATOM 662 C C . GLU A 1 84 ? 13.161 -16.053 -5.118 1.00 55.16 84 GLU A C 1
ATOM 664 O O . GLU A 1 84 ? 14.384 -16.109 -5.010 1.00 55.16 84 GLU A O 1
ATOM 669 N N . MET A 1 85 ? 12.565 -15.018 -5.715 1.00 57.84 85 MET A N 1
ATOM 670 C CA . MET A 1 85 ? 13.301 -13.854 -6.218 1.00 57.84 85 MET A CA 1
ATOM 671 C C . MET A 1 85 ? 13.772 -12.897 -5.105 1.00 57.84 85 MET A C 1
ATOM 673 O O . MET A 1 85 ? 14.371 -11.866 -5.410 1.00 57.84 85 MET A O 1
ATOM 677 N N . GLY A 1 86 ? 13.511 -13.204 -3.826 1.00 54.91 86 GLY A N 1
ATOM 678 C CA . GLY A 1 86 ? 13.921 -12.381 -2.682 1.00 54.91 86 GLY A CA 1
ATOM 679 C C . GLY A 1 86 ? 13.225 -11.019 -2.621 1.00 54.91 86 GLY A C 1
ATOM 680 O O . GLY A 1 86 ? 13.758 -10.075 -2.039 1.00 54.91 86 GLY A O 1
ATOM 681 N N . LEU A 1 87 ? 12.058 -10.897 -3.261 1.00 58.38 87 LEU A N 1
ATOM 682 C CA . LEU A 1 87 ? 11.289 -9.654 -3.353 1.00 58.38 87 LEU A CA 1
ATOM 683 C C . LEU A 1 87 ? 10.160 -9.573 -2.318 1.00 58.38 87 LEU A C 1
ATOM 685 O O . LEU A 1 87 ? 9.568 -8.511 -2.130 1.00 58.38 87 LEU A O 1
ATOM 689 N N . VAL A 1 88 ? 9.888 -10.675 -1.618 1.00 52.03 88 VAL A N 1
ATOM 690 C CA . VAL A 1 88 ? 9.262 -10.655 -0.293 1.00 52.03 88 VAL A CA 1
ATOM 691 C C . VAL A 1 88 ? 10.383 -10.847 0.730 1.00 52.03 88 VAL A C 1
ATOM 693 O O . VAL A 1 88 ? 11.212 -11.739 0.536 1.00 52.03 88 VAL A O 1
ATOM 696 N N . PRO A 1 89 ? 10.452 -10.067 1.821 1.00 44.06 89 PRO A N 1
ATOM 697 C CA . PRO A 1 89 ? 11.343 -10.414 2.918 1.00 44.06 89 PRO A CA 1
ATOM 698 C C . PRO A 1 89 ? 10.968 -11.801 3.462 1.00 44.06 89 PRO A C 1
ATOM 700 O O . PRO A 1 89 ? 9.871 -12.006 3.985 1.00 44.06 89 PRO A O 1
ATOM 703 N N . VAL A 1 90 ? 11.897 -12.754 3.339 1.00 37.94 90 VAL A N 1
ATOM 704 C CA . VAL A 1 90 ? 11.867 -14.041 4.043 1.00 37.94 90 VAL A CA 1
ATOM 705 C C . VAL A 1 90 ? 12.106 -13.740 5.523 1.00 37.94 90 VAL A C 1
ATOM 707 O O . VAL A 1 90 ? 13.231 -13.680 6.005 1.00 37.94 90 VAL A O 1
ATOM 710 N N . GLY A 1 91 ? 11.013 -13.435 6.212 1.00 38.28 91 GLY A N 1
ATOM 711 C CA . GLY A 1 91 ? 10.959 -13.043 7.613 1.00 38.28 91 GLY A CA 1
ATOM 712 C C . GLY A 1 91 ? 9.495 -12.927 8.005 1.00 38.28 91 GLY A C 1
ATOM 713 O O . GLY A 1 91 ? 8.919 -11.843 7.989 1.00 38.28 91 GLY A O 1
ATOM 714 N N . ALA A 1 92 ? 8.889 -14.079 8.275 1.00 36.09 92 ALA A N 1
ATOM 715 C CA . ALA A 1 92 ? 7.466 -14.324 8.488 1.00 36.09 92 ALA A CA 1
ATOM 716 C C . ALA A 1 92 ? 6.839 -13.636 9.726 1.00 36.09 92 ALA A C 1
ATOM 718 O O . ALA A 1 92 ? 5.878 -14.157 10.278 1.00 36.09 92 ALA A O 1
ATOM 719 N N . GLU A 1 93 ? 7.329 -12.472 10.165 1.00 37.28 93 GLU A N 1
ATOM 720 C CA . GLU A 1 93 ? 6.861 -11.844 11.411 1.00 37.28 93 GLU A CA 1
ATOM 721 C C . GLU A 1 93 ? 6.656 -10.323 11.378 1.00 37.28 93 GLU A C 1
ATOM 723 O O . GLU A 1 93 ? 6.372 -9.719 12.404 1.00 37.28 93 GLU A O 1
ATOM 728 N N . THR A 1 94 ? 6.679 -9.666 10.216 1.00 37.31 94 THR A N 1
ATOM 729 C CA . THR A 1 94 ? 6.099 -8.311 10.135 1.00 37.31 94 THR A CA 1
ATOM 730 C C . THR A 1 94 ? 5.043 -8.206 9.051 1.00 37.31 94 THR A C 1
ATOM 732 O O . THR A 1 94 ? 5.102 -7.422 8.102 1.00 37.31 94 THR A O 1
ATOM 735 N N . ALA A 1 95 ? 3.964 -8.943 9.305 1.00 35.03 95 ALA A N 1
ATOM 736 C CA . ALA A 1 95 ? 2.635 -8.381 9.162 1.00 35.03 95 ALA A CA 1
ATOM 737 C C . ALA A 1 95 ? 2.565 -7.044 9.928 1.00 35.03 95 ALA A C 1
ATOM 739 O O . ALA A 1 95 ? 2.036 -6.963 11.027 1.00 35.03 95 ALA A O 1
ATOM 740 N N . TYR A 1 96 ? 3.052 -5.952 9.340 1.00 38.38 96 TYR A N 1
ATOM 741 C CA . TYR A 1 96 ? 2.542 -4.633 9.700 1.00 38.38 96 TYR A CA 1
ATOM 742 C C . TYR A 1 96 ? 1.165 -4.484 9.049 1.00 38.38 96 TYR A C 1
ATOM 744 O O . TYR A 1 96 ? 0.978 -3.670 8.140 1.00 38.38 96 TYR A O 1
ATOM 752 N N . ALA A 1 97 ? 0.216 -5.296 9.517 1.00 45.97 97 ALA A N 1
ATOM 753 C CA . ALA A 1 97 ? -1.175 -4.906 9.596 1.00 45.97 97 ALA A CA 1
ATOM 754 C C . ALA A 1 97 ? -1.271 -3.931 10.774 1.00 45.97 97 ALA A C 1
ATOM 756 O O . ALA A 1 97 ? -1.817 -4.255 11.820 1.00 45.97 97 ALA A O 1
ATOM 757 N N . SER A 1 98 ? -0.687 -2.736 10.628 1.00 61.59 98 SER A N 1
ATOM 758 C CA . SER A 1 98 ? -1.258 -1.628 11.376 1.00 61.59 98 SER A CA 1
ATOM 759 C C . SER A 1 98 ? -2.665 -1.451 10.822 1.00 61.59 98 SER A C 1
ATOM 761 O O . SER A 1 98 ? -2.902 -1.586 9.619 1.00 61.59 98 SER A O 1
ATOM 763 N N . GLU A 1 99 ? -3.624 -1.169 11.680 1.00 69.44 99 GLU A N 1
ATOM 764 C CA . GLU A 1 99 ? -4.988 -0.877 11.262 1.00 69.44 99 GLU A CA 1
ATOM 765 C C . 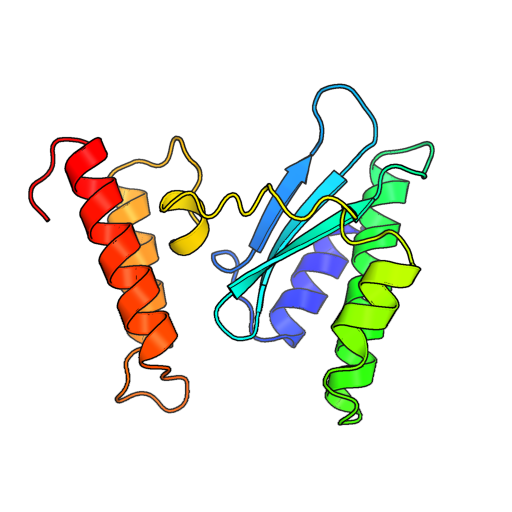GLU A 1 99 ? -5.012 0.275 10.234 1.00 69.44 99 GLU A C 1
ATOM 767 O O . GLU A 1 99 ? -5.813 0.281 9.299 1.00 69.44 99 GLU A O 1
ATOM 772 N N . ALA A 1 100 ? -4.029 1.180 10.323 1.00 66.44 100 ALA A N 1
ATOM 773 C CA . ALA A 1 100 ? -3.737 2.210 9.331 1.00 66.44 100 ALA A CA 1
ATOM 774 C C . ALA A 1 100 ? -3.404 1.617 7.951 1.00 66.44 100 ALA A C 1
ATOM 776 O O . ALA A 1 100 ? -4.008 2.009 6.952 1.00 66.44 100 ALA A O 1
ATOM 777 N N . ALA A 1 101 ? -2.530 0.606 7.895 1.00 64.56 101 ALA A N 1
ATOM 778 C CA . ALA A 1 101 ? -2.244 -0.110 6.661 1.00 64.56 101 ALA A CA 1
ATOM 779 C C . ALA A 1 101 ? -3.515 -0.748 6.097 1.00 64.56 101 ALA A C 1
ATOM 781 O O . ALA A 1 101 ? -3.798 -0.499 4.936 1.00 64.56 101 ALA A O 1
ATOM 782 N N . LEU A 1 102 ? -4.337 -1.452 6.894 1.00 72.56 102 LEU A N 1
ATOM 783 C CA . LEU A 1 102 ? -5.605 -2.050 6.427 1.00 72.56 102 LEU A CA 1
ATOM 784 C C . LEU A 1 102 ? -6.508 -1.024 5.724 1.00 72.56 102 LEU A C 1
ATOM 786 O O . LEU A 1 102 ? -7.004 -1.285 4.622 1.00 72.56 102 LEU A O 1
ATOM 790 N N . LEU A 1 103 ? -6.625 0.179 6.284 1.00 79.38 103 LEU A N 1
ATOM 791 C CA . LEU A 1 103 ? -7.369 1.280 5.677 1.00 79.38 103 LEU A CA 1
ATOM 792 C C . LEU A 1 103 ? -6.635 2.021 4.553 1.00 79.38 103 LEU A C 1
ATOM 794 O O . LEU A 1 103 ? -7.276 2.782 3.842 1.00 79.38 103 LEU A O 1
ATOM 798 N N . GLY A 1 104 ? -5.361 1.737 4.289 1.00 70.69 104 GLY A N 1
ATOM 799 C CA . GLY A 1 104 ? -4.576 2.422 3.254 1.00 70.69 104 GLY A CA 1
ATOM 800 C C . GLY A 1 104 ? -4.186 3.842 3.646 1.00 70.69 104 GLY A C 1
ATOM 801 O O . GLY A 1 104 ? -4.047 4.706 2.789 1.00 70.69 104 GLY A O 1
ATOM 802 N N . VAL A 1 105 ? -4.042 4.092 4.946 1.00 77.25 105 VAL A N 1
ATOM 803 C CA . VAL A 1 105 ? -3.648 5.387 5.497 1.00 77.25 105 VAL A CA 1
ATOM 804 C C . VAL A 1 105 ? -2.309 5.278 6.222 1.00 77.25 105 VAL A C 1
ATOM 806 O O . VAL A 1 105 ? -1.902 4.203 6.666 1.00 77.25 105 VAL A O 1
ATOM 809 N N . ASP A 1 106 ? -1.604 6.401 6.329 1.00 69.56 106 ASP A N 1
ATOM 810 C CA . ASP A 1 106 ? -0.362 6.493 7.097 1.00 69.56 106 ASP A CA 1
ATOM 811 C C . ASP A 1 106 ? -0.625 6.299 8.605 1.00 69.56 106 ASP A C 1
ATOM 813 O O . ASP A 1 106 ? -1.724 6.573 9.092 1.00 69.56 106 ASP A O 1
ATOM 817 N N . SER A 1 107 ? 0.372 5.862 9.380 1.00 73.31 107 SER A N 1
ATOM 818 C CA . SER A 1 107 ? 0.236 5.747 10.843 1.00 73.31 107 SER A CA 1
ATOM 819 C C . SER A 1 107 ? -0.037 7.100 11.515 1.00 73.31 107 SER A C 1
ATOM 821 O O . SER A 1 107 ? -0.689 7.163 12.559 1.00 73.31 107 SER A O 1
ATOM 823 N N . SER A 1 108 ? 0.403 8.195 10.892 1.00 76.38 108 SER A N 1
ATOM 824 C CA . SER A 1 108 ? 0.140 9.571 11.313 1.00 76.38 108 SER A CA 1
ATOM 825 C C . SER A 1 108 ? -1.199 10.136 10.821 1.00 76.38 108 SER A C 1
ATOM 827 O O . SER A 1 108 ? -1.534 11.269 11.171 1.00 76.38 108 SER A O 1
ATOM 829 N N . ALA A 1 109 ? -1.997 9.365 10.069 1.00 78.94 109 ALA A N 1
ATOM 830 C CA . ALA A 1 109 ? -3.216 9.856 9.432 1.00 78.94 109 ALA A CA 1
ATOM 831 C C . ALA A 1 109 ? -4.195 10.517 10.414 1.00 78.94 109 ALA A C 1
ATOM 833 O O . ALA A 1 109 ? -4.378 10.083 11.559 1.00 78.94 109 ALA A O 1
ATOM 834 N N . THR A 1 110 ? -4.839 11.587 9.949 1.00 90.56 110 THR A N 1
ATOM 835 C CA . THR A 1 110 ? -5.870 12.304 10.701 1.00 90.56 110 THR A CA 1
ATOM 836 C C . THR A 1 110 ? -7.178 11.515 10.719 1.00 90.56 110 THR A C 1
ATOM 838 O O . THR A 1 110 ? -7.434 10.666 9.862 1.00 90.56 110 THR A O 1
ATOM 841 N N . VAL A 1 111 ? -8.054 11.828 11.677 1.00 90.62 111 VAL A N 1
ATOM 842 C CA . VAL A 1 111 ? -9.397 11.227 11.775 1.00 90.62 111 VAL A CA 1
ATOM 843 C C . VAL A 1 111 ? -10.178 11.392 10.465 1.00 90.62 111 VAL A C 1
ATOM 845 O O . VAL A 1 111 ? -10.858 10.469 10.021 1.00 90.62 111 VAL A O 1
ATOM 848 N N . GLU A 1 112 ? -10.050 12.542 9.802 1.00 90.81 112 GLU A N 1
ATOM 849 C CA . GLU A 1 112 ? -10.700 12.799 8.515 1.00 90.81 112 GLU A CA 1
ATOM 850 C C . GLU A 1 112 ? -10.179 11.885 7.401 1.00 90.81 112 GLU A C 1
ATOM 852 O O . GLU A 1 112 ? -10.973 11.350 6.623 1.00 90.81 112 GLU A O 1
ATOM 857 N N . GLN A 1 113 ? -8.860 11.667 7.340 1.00 86.06 113 GLN A N 1
ATOM 858 C CA . GLN A 1 113 ? -8.234 10.760 6.376 1.00 86.06 113 GLN A CA 1
ATOM 859 C C . GLN A 1 113 ? -8.676 9.312 6.615 1.00 86.06 113 GLN A C 1
ATOM 861 O O . GLN A 1 113 ? -9.054 8.631 5.664 1.00 86.06 113 GLN A O 1
ATOM 866 N N . ILE A 1 114 ? -8.731 8.881 7.878 1.00 89.50 114 ILE A N 1
ATOM 867 C CA . ILE A 1 114 ? -9.235 7.563 8.292 1.00 89.50 114 ILE A CA 1
ATOM 868 C C . ILE A 1 114 ? -10.698 7.377 7.848 1.00 89.50 114 ILE A C 1
ATOM 870 O O . ILE A 1 114 ? -11.024 6.409 7.161 1.00 89.50 114 ILE A O 1
ATOM 874 N N . LYS A 1 115 ? -11.578 8.342 8.159 1.00 92.94 115 LYS A N 1
ATOM 875 C CA . LYS A 1 115 ? -13.003 8.327 7.765 1.00 92.94 115 LYS A CA 1
ATOM 876 C C . LYS A 1 115 ? -13.190 8.346 6.245 1.00 92.94 115 LYS A C 1
ATOM 878 O O . LYS A 1 115 ? -14.128 7.743 5.723 1.00 92.94 115 LYS A O 1
ATOM 883 N N . LYS A 1 116 ? -12.340 9.063 5.509 1.00 90.75 116 LYS A N 1
ATOM 884 C CA . LYS A 1 116 ? -12.376 9.096 4.039 1.00 90.75 116 LYS A CA 1
ATOM 885 C C . LYS A 1 116 ? -11.968 7.749 3.442 1.00 90.75 116 LYS A C 1
ATOM 887 O O . LYS A 1 116 ? -12.700 7.222 2.609 1.00 90.75 116 LYS A O 1
ATOM 892 N N . ALA A 1 117 ? -10.850 7.190 3.896 1.00 86.75 117 ALA A N 1
ATOM 893 C CA . ALA A 1 117 ? -10.337 5.924 3.396 1.00 86.75 117 ALA A CA 1
ATOM 894 C C . ALA A 1 117 ? -11.304 4.766 3.678 1.00 86.75 117 ALA A C 1
ATOM 896 O O . ALA A 1 117 ? -11.594 3.977 2.779 1.00 86.75 117 ALA A O 1
ATOM 897 N N . TYR A 1 118 ? -11.896 4.729 4.879 1.00 92.81 118 TYR A N 1
ATOM 898 C CA . TYR A 1 118 ? -12.947 3.767 5.208 1.00 92.81 118 TYR A CA 1
ATOM 899 C C . TYR A 1 118 ? -14.135 3.877 4.249 1.00 92.81 118 TYR A C 1
ATOM 901 O O . TYR A 1 118 ? -14.477 2.892 3.610 1.00 92.81 118 TYR A O 1
ATOM 909 N N . ARG A 1 119 ? -14.703 5.075 4.042 1.00 92.62 119 ARG A N 1
ATOM 910 C CA . ARG A 1 119 ? -15.839 5.264 3.116 1.00 92.62 119 ARG A CA 1
ATOM 911 C C . ARG A 1 119 ? -15.551 4.756 1.702 1.00 92.62 119 ARG A C 1
ATOM 913 O O . ARG A 1 119 ? -16.395 4.074 1.123 1.00 92.62 119 ARG A O 1
ATOM 920 N N . ASN A 1 120 ? -14.368 5.057 1.166 1.00 88.81 120 ASN A N 1
ATOM 921 C CA . ASN A 1 120 ? -13.959 4.595 -0.162 1.00 88.81 120 ASN A CA 1
ATOM 922 C C . ASN A 1 120 ? -13.897 3.061 -0.225 1.00 88.81 120 ASN A C 1
ATOM 924 O O . ASN A 1 120 ? -14.438 2.449 -1.148 1.00 88.81 120 ASN A O 1
ATOM 928 N N . LYS A 1 121 ? -13.274 2.433 0.778 1.00 85.38 121 LYS A N 1
ATOM 929 C CA . LYS A 1 121 ? -13.108 0.977 0.830 1.00 85.38 121 LYS A CA 1
ATOM 930 C C . LYS A 1 121 ? -14.409 0.244 1.120 1.00 85.38 121 LYS A C 1
ATOM 932 O O . LYS A 1 121 ? -14.686 -0.745 0.452 1.00 85.38 121 LYS A O 1
ATOM 937 N N . SER A 1 122 ? -15.240 0.746 2.029 1.00 89.75 122 SER A N 1
ATOM 938 C CA . SER A 1 122 ? -16.566 0.189 2.298 1.00 89.75 122 SER A CA 1
ATOM 939 C C . SER A 1 122 ? -17.431 0.219 1.050 1.00 89.75 122 SER A C 1
ATOM 941 O O . SER A 1 122 ? -18.094 -0.766 0.770 1.00 89.75 122 SER A O 1
ATOM 943 N N . PHE A 1 123 ? -17.393 1.292 0.251 1.00 89.06 123 PHE A N 1
ATOM 944 C CA . PHE A 1 123 ? -18.139 1.333 -1.010 1.00 89.06 123 PHE A CA 1
ATOM 945 C C . PHE A 1 123 ? -17.624 0.319 -2.042 1.00 89.06 123 PHE A C 1
ATOM 947 O O . PHE A 1 123 ? -18.419 -0.217 -2.810 1.00 89.06 123 PHE A O 1
ATOM 954 N N . LYS A 1 124 ? -16.309 0.063 -2.072 1.00 83.69 124 LYS A N 1
ATOM 955 C CA . LYS A 1 124 ? -15.670 -0.882 -3.000 1.00 83.69 124 LYS A CA 1
ATOM 956 C C . LYS A 1 124 ? -15.928 -2.341 -2.612 1.00 83.69 124 LYS A C 1
ATOM 958 O O . LYS A 1 124 ? -16.274 -3.134 -3.480 1.00 83.69 124 LYS A O 1
ATOM 963 N N . TYR A 1 125 ? -15.779 -2.675 -1.334 1.00 85.38 125 TYR A N 1
ATOM 964 C CA . TYR A 1 125 ? -15.801 -4.053 -0.835 1.00 85.38 125 TYR A CA 1
ATOM 965 C C . TYR A 1 125 ? -17.109 -4.439 -0.132 1.00 85.38 125 TYR A C 1
ATOM 967 O O . TYR A 1 125 ? -17.182 -5.521 0.441 1.00 85.38 125 TYR A O 1
ATOM 975 N N . HIS A 1 126 ? -18.148 -3.593 -0.170 1.00 88.94 126 HIS A N 1
ATOM 976 C CA . HIS A 1 126 ? -19.458 -3.933 0.398 1.00 88.94 126 HIS A CA 1
ATOM 977 C C . HIS A 1 126 ? -19.969 -5.268 -0.172 1.00 88.94 126 HIS A C 1
ATOM 979 O O . HIS A 1 126 ? -19.924 -5.422 -1.394 1.00 88.94 126 HIS A O 1
ATOM 985 N N . PRO A 1 127 ? -20.510 -6.190 0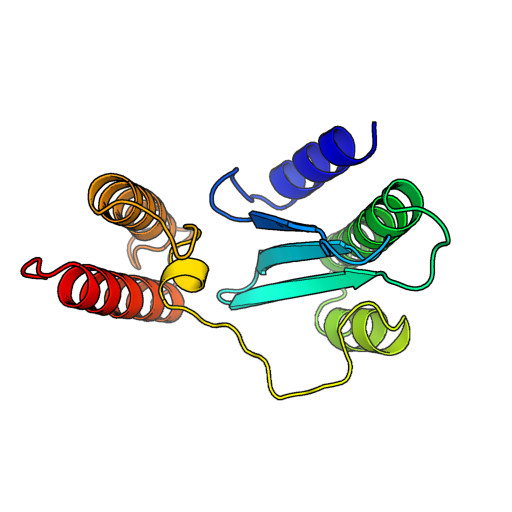.646 1.00 90.56 127 PRO A N 1
ATOM 986 C CA . PRO A 1 127 ? -20.982 -7.499 0.173 1.00 90.56 127 PRO A CA 1
ATOM 987 C C . PRO A 1 127 ? -22.034 -7.404 -0.946 1.00 90.56 127 PRO A C 1
ATOM 989 O O . PRO A 1 127 ? -22.067 -8.244 -1.836 1.00 90.56 127 PRO A O 1
ATOM 992 N N . ASP A 1 128 ? -22.832 -6.334 -0.966 1.00 93.00 128 ASP A N 1
ATOM 993 C CA . ASP A 1 128 ? -23.836 -6.090 -2.020 1.00 93.00 128 ASP A CA 1
ATOM 994 C C . ASP A 1 128 ? -23.253 -5.601 -3.363 1.00 93.00 128 ASP A C 1
ATOM 996 O O . ASP A 1 128 ? -23.998 -5.327 -4.309 1.00 93.00 128 ASP A O 1
ATOM 1000 N N . LYS A 1 129 ? -21.934 -5.402 -3.468 1.00 83.62 129 LYS A N 1
ATOM 1001 C CA . LYS A 1 129 ? -21.283 -4.935 -4.698 1.00 83.62 129 LYS A CA 1
ATOM 1002 C C . LYS A 1 129 ? -20.721 -6.112 -5.495 1.00 83.62 129 LYS A C 1
ATOM 1004 O O . LYS A 1 129 ? -20.272 -7.087 -4.910 1.00 83.62 129 LYS A O 1
ATOM 1009 N N . PRO A 1 130 ? -20.618 -5.992 -6.831 1.00 77.88 130 PRO A N 1
ATOM 1010 C CA . PRO A 1 130 ? -19.933 -6.994 -7.656 1.00 77.88 130 PRO A CA 1
ATOM 1011 C C . PRO A 1 130 ? -18.459 -7.202 -7.274 1.00 77.88 130 PRO A C 1
ATOM 1013 O O . PRO A 1 130 ? -17.899 -8.262 -7.513 1.00 77.88 130 PRO A O 1
ATOM 1016 N N . THR A 1 131 ? -17.829 -6.175 -6.698 1.00 71.50 131 THR A N 1
ATOM 1017 C CA . THR A 1 131 ? -16.464 -6.193 -6.146 1.00 71.50 131 THR A CA 1
ATOM 1018 C C . THR A 1 131 ? -16.437 -6.486 -4.641 1.00 71.50 131 THR A C 1
ATOM 1020 O O . THR A 1 131 ? -15.421 -6.253 -3.988 1.00 71.50 131 THR A O 1
ATOM 1023 N N . GLY A 1 132 ? -17.577 -6.906 -4.090 1.00 75.31 132 GLY A N 1
ATOM 1024 C CA . GLY A 1 132 ? -17.791 -7.161 -2.678 1.00 75.31 132 GLY A CA 1
ATOM 1025 C C . GLY A 1 132 ? -17.022 -8.372 -2.185 1.00 75.31 132 GLY A C 1
ATOM 1026 O O . GLY A 1 132 ? -16.892 -9.372 -2.887 1.00 75.31 132 GLY A O 1
ATOM 1027 N N . ASP A 1 133 ? -16.528 -8.267 -0.959 1.00 79.81 133 ASP A N 1
ATOM 1028 C CA . ASP A 1 133 ? -15.827 -9.344 -0.274 1.00 79.81 133 ASP A CA 1
ATOM 1029 C C . ASP A 1 133 ? -16.074 -9.166 1.225 1.00 79.81 133 ASP A C 1
ATOM 1031 O O . ASP A 1 133 ? -15.655 -8.177 1.834 1.00 79.81 133 ASP A O 1
ATOM 1035 N N . GLU A 1 134 ? -16.833 -10.095 1.803 1.00 82.19 134 GLU A N 1
ATOM 1036 C CA . GLU A 1 134 ? -17.303 -10.007 3.184 1.00 82.19 134 GLU A CA 1
ATOM 1037 C C . GLU A 1 134 ? -16.145 -10.024 4.193 1.00 82.19 134 GLU A C 1
ATOM 1039 O O . GLU A 1 134 ? -16.187 -9.310 5.199 1.00 82.19 134 GLU A O 1
ATOM 1044 N N . ASP A 1 135 ? -15.089 -10.788 3.912 1.00 77.00 135 ASP A N 1
ATOM 1045 C CA . ASP A 1 135 ? -13.926 -10.893 4.789 1.00 77.00 135 ASP A CA 1
ATOM 1046 C C . ASP A 1 135 ? -13.100 -9.605 4.745 1.00 77.00 135 ASP A C 1
ATOM 1048 O O . ASP A 1 135 ? -12.693 -9.085 5.791 1.00 77.00 135 ASP A O 1
ATOM 1052 N N . ILE A 1 136 ? -12.924 -9.026 3.551 1.00 74.50 136 ILE A N 1
ATOM 1053 C CA . ILE A 1 136 ? -12.295 -7.708 3.398 1.00 74.50 136 ILE A CA 1
ATOM 1054 C C . ILE A 1 136 ? -13.113 -6.645 4.120 1.00 74.50 136 ILE A C 1
ATOM 1056 O O . ILE A 1 136 ? -12.541 -5.824 4.839 1.00 74.50 136 ILE A O 1
ATOM 1060 N N . PHE A 1 137 ? -14.436 -6.657 3.944 1.00 85.31 137 PHE A N 1
ATOM 1061 C CA . PHE A 1 137 ? -15.333 -5.690 4.563 1.00 85.31 137 PHE A CA 1
ATOM 1062 C C . PHE A 1 137 ? -15.218 -5.726 6.092 1.00 85.31 137 PHE A C 1
ATOM 1064 O O . PHE A 1 137 ? -14.994 -4.691 6.721 1.00 85.31 137 PHE A O 1
ATOM 1071 N N . LYS A 1 138 ? -15.248 -6.920 6.695 1.00 85.81 138 LYS A N 1
ATOM 1072 C CA . LYS A 1 138 ? -15.029 -7.095 8.140 1.00 85.81 138 LYS A CA 1
ATOM 1073 C C . LYS A 1 138 ? -13.660 -6.574 8.581 1.00 85.81 138 LYS A C 1
ATOM 1075 O O . LYS 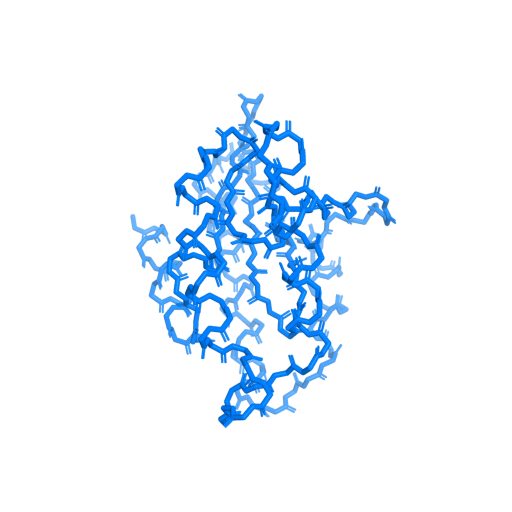A 1 138 ? -13.569 -5.881 9.595 1.00 85.81 138 LYS A O 1
ATOM 1080 N N . ALA A 1 139 ? -12.602 -6.863 7.823 1.00 79.75 139 ALA A N 1
ATOM 1081 C CA . ALA A 1 139 ? -11.246 -6.435 8.160 1.00 79.75 139 ALA A CA 1
ATOM 1082 C C . ALA A 1 139 ? -11.077 -4.904 8.129 1.00 79.75 139 ALA A C 1
ATOM 1084 O O . ALA A 1 139 ? -10.472 -4.337 9.043 1.00 79.75 139 ALA A O 1
ATOM 1085 N N . ILE A 1 140 ? -11.622 -4.219 7.114 1.00 86.06 140 ILE A N 1
ATOM 1086 C CA . ILE A 1 140 ? -11.546 -2.750 7.026 1.00 86.06 140 ILE A CA 1
ATOM 1087 C C . ILE A 1 140 ? -12.413 -2.066 8.089 1.00 86.06 140 ILE A C 1
ATOM 1089 O O . ILE A 1 140 ? -12.008 -1.025 8.605 1.00 86.06 140 ILE A O 1
ATOM 1093 N N . THR A 1 141 ? -13.559 -2.649 8.459 1.00 90.19 141 THR A N 1
ATOM 1094 C CA . THR A 1 141 ? -14.412 -2.136 9.542 1.00 90.19 141 THR A CA 1
ATOM 1095 C C . THR A 1 141 ? -13.719 -2.266 10.894 1.00 90.19 141 THR A C 1
ATOM 1097 O O . THR A 1 141 ? -13.588 -1.272 11.604 1.00 90.19 141 THR A O 1
ATOM 1100 N N . ALA A 1 142 ? -13.156 -3.435 11.213 1.00 86.94 142 ALA A N 1
ATOM 1101 C CA . ALA A 1 142 ? -12.415 -3.630 12.460 1.00 86.94 142 ALA A CA 1
ATOM 1102 C C . ALA A 1 142 ? -11.194 -2.695 12.573 1.00 86.94 142 ALA A C 1
ATOM 1104 O O . ALA A 1 142 ? -10.888 -2.174 13.647 1.00 86.94 142 ALA A O 1
ATOM 1105 N N . ALA A 1 143 ? -10.493 -2.456 11.460 1.00 85.88 143 ALA A N 1
ATOM 1106 C CA . ALA A 1 143 ? -9.381 -1.512 11.417 1.00 85.88 143 ALA A CA 1
ATOM 1107 C C . ALA A 1 143 ? -9.835 -0.064 11.661 1.00 85.88 143 ALA A C 1
ATOM 1109 O O . ALA A 1 143 ? -9.198 0.669 12.417 1.00 85.88 143 ALA A O 1
ATOM 1110 N N . TYR A 1 144 ? -10.946 0.343 11.046 1.00 92.00 144 TYR A N 1
ATOM 1111 C CA . TYR A 1 144 ? -11.530 1.670 11.220 1.00 92.00 144 TYR A CA 1
ATOM 1112 C C . TYR A 1 144 ? -11.888 1.967 12.677 1.00 92.00 144 TYR A C 1
ATOM 1114 O O . TYR A 1 144 ? -11.454 2.989 13.211 1.00 92.00 144 TYR A O 1
ATOM 1122 N N . GLU A 1 145 ? -12.603 1.053 13.332 1.00 91.94 145 GLU A N 1
ATOM 1123 C CA . GLU A 1 145 ? -13.019 1.206 14.730 1.00 91.94 145 GLU A CA 1
ATOM 1124 C C . GLU A 1 145 ? -11.811 1.384 15.657 1.00 91.94 145 GLU A C 1
ATOM 1126 O O . GLU A 1 145 ? -11.745 2.328 16.447 1.00 91.94 145 GLU A O 1
ATOM 1131 N N . LYS A 1 146 ? -10.802 0.520 15.511 1.00 87.94 146 LYS A N 1
ATOM 1132 C CA . LYS A 1 146 ? -9.569 0.592 16.302 1.00 87.94 146 LYS A CA 1
ATOM 1133 C C . LYS A 1 146 ? -8.805 1.900 16.093 1.00 87.94 146 LYS A C 1
ATOM 1135 O O . LYS A 1 146 ? -8.313 2.473 17.065 1.00 87.94 146 LYS A O 1
ATOM 1140 N N . LEU A 1 147 ? -8.707 2.391 14.854 1.00 86.25 147 LEU A N 1
ATOM 1141 C CA . LEU A 1 147 ? -8.038 3.664 14.574 1.00 86.25 147 LEU A CA 1
ATOM 1142 C C . LEU A 1 147 ? -8.786 4.859 15.171 1.00 86.25 147 LEU A C 1
ATOM 1144 O O . LEU A 1 147 ? -8.136 5.788 15.648 1.00 86.25 147 LEU A O 1
ATOM 1148 N N . LEU A 1 148 ? -10.122 4.849 15.172 1.00 90.44 148 LEU A N 1
ATOM 1149 C CA . LEU A 1 148 ? -10.902 5.904 15.821 1.00 90.44 148 LEU A CA 1
ATOM 1150 C C . LEU A 1 148 ? -10.692 5.910 17.336 1.00 90.44 148 LEU A C 1
ATOM 1152 O O . LEU A 1 148 ? -10.387 6.965 17.894 1.00 90.44 148 LEU A O 1
ATOM 1156 N N . ILE A 1 149 ? -10.736 4.739 17.978 1.00 89.31 149 ILE A N 1
ATOM 1157 C CA . ILE A 1 149 ? -10.461 4.603 19.416 1.00 89.31 149 ILE A CA 1
ATOM 1158 C C . ILE A 1 149 ? -9.058 5.127 19.746 1.00 89.31 149 ILE A C 1
ATOM 1160 O O . ILE A 1 149 ? -8.896 5.914 20.678 1.00 89.31 149 ILE A O 1
ATOM 1164 N N . ALA A 1 150 ? -8.047 4.758 18.952 1.00 83.25 150 ALA A N 1
ATOM 1165 C CA . ALA A 1 150 ? -6.672 5.223 19.139 1.00 83.25 150 ALA A CA 1
ATOM 1166 C C . ALA A 1 150 ? -6.518 6.752 18.997 1.00 83.25 150 ALA A C 1
ATOM 1168 O O . ALA A 1 150 ? -5.593 7.334 19.561 1.00 83.25 150 ALA A O 1
ATOM 1169 N N . LYS A 1 151 ? -7.422 7.415 18.264 1.00 85.75 151 LYS A N 1
ATOM 1170 C CA . LYS A 1 151 ? -7.480 8.879 18.117 1.00 85.75 151 LYS A CA 1
ATOM 1171 C C . LYS A 1 151 ? -8.410 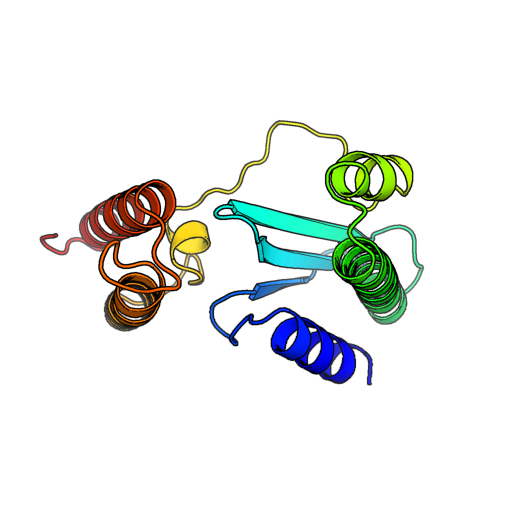9.561 19.133 1.00 85.75 151 LYS A C 1
ATOM 1173 O O . LYS A 1 151 ? -8.568 10.776 19.063 1.00 85.75 151 LYS A O 1
ATOM 1178 N N . GLY A 1 152 ? -8.995 8.815 20.074 1.00 85.94 152 GLY A N 1
ATOM 1179 C CA . GLY A 1 152 ? -9.918 9.343 21.083 1.00 85.94 152 GLY A CA 1
ATOM 1180 C C . GLY A 1 152 ? -11.326 9.645 20.557 1.00 85.94 152 GLY A C 1
ATOM 1181 O O . GLY A 1 152 ? -12.090 10.344 21.220 1.00 85.94 152 GLY A O 1
ATOM 1182 N N . GLU A 1 153 ? -11.677 9.133 19.378 1.00 84.31 153 GLU A N 1
ATOM 1183 C CA . GLU A 1 153 ? -13.002 9.273 18.773 1.00 84.31 153 GLU A CA 1
ATOM 1184 C C . GLU A 1 153 ? -13.895 8.082 19.142 1.00 84.31 153 GLU A C 1
ATOM 1186 O O . GLU A 1 153 ? -13.418 6.969 19.380 1.00 84.31 153 GLU A O 1
ATOM 1191 N N . LYS A 1 154 ? -15.214 8.304 19.159 1.00 74.88 154 LYS A N 1
ATOM 1192 C CA . LYS A 1 154 ? -16.172 7.196 19.240 1.00 74.88 154 LYS A CA 1
ATOM 1193 C C . LYS A 1 154 ? -16.275 6.516 17.863 1.00 74.88 154 LYS A C 1
ATOM 1195 O O . LYS A 1 154 ? -16.367 7.257 16.880 1.00 74.88 154 LYS A O 1
ATOM 1200 N N . PRO A 1 155 ? -16.233 5.171 17.803 1.00 63.19 155 PRO A N 1
ATOM 1201 C CA . PRO A 1 155 ? -16.406 4.407 16.568 1.00 63.19 155 PRO A CA 1
ATOM 1202 C C . PRO A 1 155 ? -17.700 4.735 15.821 1.00 63.19 155 PRO A C 1
ATOM 1204 O O . PRO A 1 155 ? -18.723 4.982 16.506 1.00 63.19 155 PRO A O 1
#

pLDDT: mean 78.53, std 14.32, range [35.03, 94.19]

Organism: NCBI:txid412755

InterPro domains:
  IPR001623 DnaJ domain [PF00226] (102-147)
  IPR001623 DnaJ domain [PR00625] (100-118)
  IPR001623 DnaJ domain [PR00625] (118-133)
  IPR001623 DnaJ domain [PS50076] (98-155)
  IPR001623 DnaJ domain [SM00271] (97-152)
  IPR001623 DnaJ domain [cd06257] (101-147)
  IPR036869 Chaperone J-domain superfamily [G3DSA:1.10.287.110] (95-154)
  IPR036869 Chaperone J-domain superfamily [SSF46565] (102-147)
  IPR050817 DjlA DnaK co-chaperone [PTHR24074] (102-147)

Radius of gyration: 16.15 Å; chains: 1; bounding box: 47×32×39 Å

Secondary structure (DSSP, 8-state):
-HHHHHHHHHHHTT--TTSEEEEE-SSSS-EEEEEEETTEEEEEEE-SSSSHHHHHHHHHHHHHHHHHHHHTT--SHHHHHHHHTT-S-S-TT-----HHHHHT--TT--HHHHHHHHHHHHHHH-TTSTT--HHHHHHHHHHHHHHHHHTT---

Foldseek 3Di:
DLVVLVQVLCVVVVHDPLQKDKDADPVALKTWMWGQDPLDTDIFIDDPDRHVVVGSVVSSVLSVVLVVCVVVVNPPCSVVVSVVVCRHPPPPPPPPPQLCVLLSHDPPDDLVSLVVSLVVQCVQQPCPDPNHDPVSNVSNVVSSCVVCVVVVHHD